Protein AF-G0QHZ4-F1 (afdb_monomer_lite)

Foldseek 3Di:
DDPVVVVVVVVVVVVVVCCVVPNDDDDDPPDDPVLVVQLVVLPVPDDPVSSVVVSVVCVVVDVDPVCVVCVVVVVVVVVVVVVVVVVVVPDDDDDDPDPVVVVPPPD

Sequence (107 aa):
MNPKNIQEKEIKNIHSKLLDRYGQPEEPKDLTGTEYLVETILSQNTNDKNRDKAFNNLQEEYNSWEEIENGSRGRAYRYSESRRLRTYESGENTESSEDNKRKQKRR

Radius of gyration: 29.26 Å; chains: 1; bounding box: 80×28×70 Å

Secondary structure (DSSP, 8-state):
--HHHHHHHHHHHHHHHHHHHH-SPPPPP---HHHHHHHHHHHTTS-HHHHHHHHHHHHHH-SSHHHHHHHHHHHHHHHHHHHHHHHHHT------SSGGGSSSS--

Structure (mmCIF, N/CA/C/O backbone):
data_AF-G0QHZ4-F1
#
_entry.id   AF-G0QHZ4-F1
#
loop_
_atom_site.group_PDB
_atom_site.id
_atom_site.type_symbol
_atom_site.label_atom_id
_atom_site.label_alt_id
_atom_site.label_comp_id
_atom_site.label_asym_id
_atom_site.label_entity_id
_atom_site.label_seq_id
_atom_site.pdbx_PDB_ins_code
_atom_site.Cartn_x
_atom_site.Cartn_y
_atom_site.Cartn_z
_atom_site.occupancy
_atom_site.B_iso_or_equiv
_atom_site.auth_seq_id
_atom_site.auth_comp_id
_atom_site.auth_asym_id
_atom_site.auth_atom_id
_atom_site.pdbx_PDB_model_num
ATOM 1 N N . MET A 1 1 ? -10.261 -6.864 40.648 1.00 54.56 1 MET A N 1
ATOM 2 C CA . MET A 1 1 ? -10.389 -7.272 39.227 1.00 54.56 1 MET A CA 1
ATOM 3 C C . MET A 1 1 ? -9.070 -6.993 38.519 1.00 54.56 1 MET A C 1
ATOM 5 O O . MET A 1 1 ? -8.480 -5.957 38.786 1.00 54.56 1 MET A O 1
ATOM 9 N N . ASN A 1 2 ? -8.579 -7.917 37.685 1.00 57.84 2 ASN A N 1
ATOM 10 C CA . ASN A 1 2 ? -7.296 -7.774 36.984 1.00 57.84 2 ASN A CA 1
ATOM 11 C C . ASN A 1 2 ? -7.428 -6.726 35.855 1.00 57.84 2 ASN A C 1
ATOM 13 O O . ASN A 1 2 ? -8.293 -6.909 34.996 1.00 57.84 2 ASN A O 1
ATOM 17 N N . PRO A 1 3 ? -6.615 -5.655 35.823 1.00 57.81 3 PRO A N 1
ATOM 18 C CA . PRO A 1 3 ? -6.742 -4.566 34.846 1.00 57.81 3 PRO A CA 1
ATOM 19 C C . PRO A 1 3 ? -6.643 -5.017 33.379 1.00 57.81 3 PRO A C 1
ATOM 21 O O . PRO A 1 3 ? -7.268 -4.403 32.519 1.00 57.81 3 PRO A O 1
ATOM 24 N N . LYS A 1 4 ? -5.959 -6.135 33.085 1.00 63.31 4 LYS A N 1
ATOM 25 C CA . LYS A 1 4 ? -5.943 -6.734 31.734 1.00 63.31 4 LYS A CA 1
ATOM 26 C C . LYS A 1 4 ? -7.340 -7.134 31.234 1.00 63.31 4 LYS A C 1
ATOM 28 O O . LYS A 1 4 ? -7.620 -7.038 30.047 1.00 63.31 4 LYS A O 1
ATOM 33 N N . ASN A 1 5 ? -8.226 -7.537 32.144 1.00 66.50 5 ASN A N 1
ATOM 34 C CA . ASN A 1 5 ? -9.564 -8.043 31.824 1.00 66.50 5 ASN A CA 1
ATOM 35 C C . ASN A 1 5 ? -10.552 -6.905 31.480 1.00 66.50 5 ASN A C 1
ATOM 37 O O . ASN A 1 5 ? -11.533 -7.108 30.770 1.00 66.50 5 ASN A O 1
ATOM 41 N N . ILE A 1 6 ? -10.277 -5.687 31.964 1.00 70.62 6 ILE A N 1
ATOM 42 C CA . ILE A 1 6 ? -11.045 -4.480 31.618 1.00 70.62 6 ILE A CA 1
ATOM 43 C C . ILE A 1 6 ? -10.712 -4.056 30.183 1.00 70.62 6 ILE A C 1
ATOM 45 O O . ILE A 1 6 ? -11.621 -3.841 29.385 1.00 70.62 6 ILE A O 1
ATOM 49 N N . GLN A 1 7 ? -9.422 -4.049 29.832 1.00 86.69 7 GLN A N 1
ATOM 50 C CA . GLN A 1 7 ? -8.956 -3.685 28.491 1.00 86.69 7 GLN A CA 1
ATOM 51 C C . GLN A 1 7 ? -9.489 -4.641 27.419 1.00 86.69 7 GLN A C 1
ATOM 53 O O . GLN A 1 7 ? -9.938 -4.199 26.368 1.00 86.69 7 GLN A O 1
ATOM 58 N N . GLU A 1 8 ? -9.519 -5.949 27.693 1.00 90.94 8 GLU A N 1
ATOM 59 C CA . GLU A 1 8 ? -10.066 -6.928 26.746 1.00 90.94 8 GLU A CA 1
ATOM 60 C C . GLU A 1 8 ? -11.556 -6.687 26.456 1.00 90.94 8 GLU A C 1
ATOM 62 O O . GLU A 1 8 ? -11.990 -6.719 25.301 1.00 90.94 8 GLU A O 1
ATOM 67 N N . LYS A 1 9 ? -12.349 -6.406 27.499 1.00 92.12 9 LYS A N 1
ATOM 68 C CA . LYS A 1 9 ? -13.779 -6.112 27.354 1.00 92.12 9 LYS A CA 1
ATOM 69 C C . LYS A 1 9 ? -14.009 -4.835 26.544 1.00 92.12 9 LYS A C 1
ATOM 71 O O . LYS A 1 9 ? -14.912 -4.792 25.709 1.00 92.12 9 LYS A O 1
ATOM 76 N N . GLU A 1 10 ? -13.198 -3.809 26.778 1.00 94.12 10 GLU A N 1
ATOM 77 C CA . GLU A 1 10 ? -13.268 -2.547 26.041 1.00 94.12 10 GLU A CA 1
ATOM 78 C C . GLU A 1 10 ? -12.879 -2.721 24.569 1.00 94.12 10 GLU A C 1
ATOM 80 O O . GLU A 1 10 ? -13.621 -2.266 23.699 1.00 94.12 10 GLU A O 1
ATOM 85 N N . ILE A 1 11 ? -11.798 -3.452 24.275 1.00 94.44 11 ILE A N 1
ATOM 86 C CA . ILE A 1 11 ? -11.366 -3.760 22.901 1.00 94.44 11 ILE A CA 1
ATOM 87 C C . ILE A 1 11 ? -12.472 -4.495 22.138 1.00 94.44 11 ILE A C 1
ATOM 89 O O . ILE A 1 11 ? -12.806 -4.111 21.018 1.00 94.44 11 ILE A O 1
ATOM 93 N N . LYS A 1 12 ? -13.099 -5.508 22.751 1.00 95.38 12 LYS A N 1
ATOM 94 C CA . LYS A 1 12 ? -14.214 -6.250 22.137 1.00 95.38 12 LYS A CA 1
ATOM 95 C C . LYS A 1 12 ? -15.420 -5.354 21.846 1.00 95.38 12 LYS A C 1
ATOM 97 O O . LYS A 1 12 ? -16.033 -5.479 20.790 1.00 95.38 12 LYS A O 1
ATOM 102 N N . ASN A 1 13 ? -15.740 -4.431 22.754 1.00 96.62 13 ASN A N 1
ATOM 103 C CA . ASN A 1 13 ? -16.830 -3.474 22.562 1.00 96.62 13 ASN A CA 1
ATOM 104 C C . ASN A 1 13 ? -16.536 -2.494 21.413 1.00 96.62 13 ASN A C 1
ATOM 106 O O . ASN A 1 13 ? -17.408 -2.226 20.591 1.00 96.62 13 ASN A O 1
ATOM 110 N N . ILE A 1 14 ? -15.302 -1.984 21.325 1.00 95.69 14 ILE A N 1
ATOM 111 C CA . ILE A 1 14 ? -14.869 -1.126 20.213 1.00 95.69 14 ILE A CA 1
ATOM 112 C C . ILE A 1 14 ? -14.950 -1.896 18.894 1.00 95.69 14 ILE A C 1
ATOM 114 O O . ILE A 1 14 ? -15.556 -1.404 17.948 1.00 95.69 14 ILE A O 1
ATOM 118 N N . HIS A 1 15 ? -14.408 -3.113 18.847 1.00 94.81 15 HIS A N 1
ATOM 119 C CA . HIS A 1 15 ? -14.443 -3.964 17.661 1.00 94.81 15 HIS A CA 1
ATOM 120 C C . HIS A 1 15 ? -15.877 -4.223 17.176 1.00 94.81 15 HIS A C 1
ATOM 122 O O . HIS A 1 15 ? -16.158 -4.021 16.000 1.00 94.81 15 HIS A O 1
ATOM 128 N N . SER A 1 16 ? -16.805 -4.571 18.079 1.00 96.94 16 SER A N 1
ATOM 129 C CA . SER A 1 16 ? -18.224 -4.757 17.730 1.00 96.94 16 SER A CA 1
ATOM 130 C C . SER A 1 16 ? -18.827 -3.499 17.111 1.00 96.94 16 SER A C 1
ATOM 132 O O . SER A 1 16 ? -19.436 -3.569 16.054 1.00 96.94 16 SER A O 1
ATOM 134 N N . LYS A 1 17 ? -18.597 -2.327 17.716 1.00 97.50 17 LYS A N 1
ATOM 135 C CA . LYS A 1 17 ? -19.112 -1.054 17.191 1.00 97.50 17 LYS A CA 1
ATOM 136 C C . LYS A 1 17 ? -18.522 -0.685 15.831 1.00 97.50 17 LYS A C 1
ATOM 138 O O . LYS A 1 17 ? -19.198 -0.040 15.034 1.00 97.50 17 LYS A O 1
ATOM 143 N N . LEU A 1 18 ? -17.260 -1.038 15.583 1.00 97.06 18 LEU A N 1
ATOM 144 C CA . LEU A 1 18 ? -16.624 -0.838 14.282 1.00 97.06 18 LEU A CA 1
ATOM 145 C C . LEU A 1 18 ? -17.250 -1.757 13.230 1.00 97.06 18 LEU A C 1
ATOM 147 O O . LEU A 1 18 ? -17.595 -1.267 12.160 1.00 97.06 18 LEU A O 1
ATOM 151 N N . LEU A 1 19 ? -17.475 -3.034 13.553 1.00 96.75 19 LEU A N 1
ATOM 152 C CA . LEU A 1 19 ? -18.154 -3.975 12.659 1.00 96.75 19 LEU A CA 1
ATOM 153 C C . LEU A 1 19 ? -19.603 -3.567 12.371 1.00 96.75 19 LEU A C 1
ATOM 155 O O . LEU A 1 19 ? -20.019 -3.594 11.219 1.00 96.75 19 LEU A O 1
ATOM 159 N N . ASP A 1 20 ? -20.355 -3.129 13.383 1.00 97.00 20 ASP A N 1
ATOM 160 C CA . ASP A 1 20 ? -21.742 -2.677 13.207 1.00 97.00 20 ASP A CA 1
ATOM 161 C C . ASP A 1 20 ? -21.830 -1.445 12.291 1.00 97.00 20 ASP A C 1
ATOM 163 O O . ASP A 1 20 ? -22.814 -1.259 11.576 1.00 97.00 20 ASP A O 1
ATOM 167 N N . ARG A 1 21 ? -20.803 -0.582 12.315 1.00 97.56 21 ARG A N 1
ATOM 168 C CA . ARG A 1 21 ? -20.769 0.663 11.540 1.00 97.56 21 ARG A CA 1
ATOM 169 C C . ARG A 1 21 ? -20.208 0.498 10.130 1.00 97.56 21 ARG A C 1
ATOM 171 O O . ARG A 1 21 ? -20.699 1.160 9.219 1.00 97.56 21 ARG A O 1
ATOM 178 N N . TYR A 1 22 ? -19.149 -0.290 9.975 1.00 95.81 22 TYR A N 1
ATOM 179 C CA . TYR A 1 22 ? -18.376 -0.385 8.733 1.00 95.81 22 TYR A CA 1
ATOM 180 C C . TYR A 1 22 ? -18.521 -1.738 8.030 1.00 95.81 22 TYR A C 1
ATOM 182 O O . TYR A 1 22 ? -18.081 -1.871 6.893 1.00 95.81 22 TYR A O 1
ATOM 190 N N . GLY A 1 23 ? -19.164 -2.717 8.667 1.00 94.75 23 GLY A N 1
ATOM 191 C CA . GLY A 1 23 ? -19.238 -4.085 8.170 1.00 94.75 23 GLY A CA 1
ATOM 192 C C . GLY A 1 23 ? -17.948 -4.867 8.410 1.00 94.75 23 GLY A C 1
ATOM 193 O O . GLY A 1 23 ? -17.043 -4.428 9.124 1.00 94.75 23 GLY A O 1
ATOM 194 N N . GLN A 1 24 ? -17.883 -6.062 7.822 1.00 92.75 24 GLN A N 1
ATOM 195 C CA . GLN A 1 24 ? -16.636 -6.820 7.762 1.00 92.75 24 GLN A CA 1
ATOM 196 C C . GLN A 1 24 ? -15.680 -6.137 6.777 1.00 92.75 24 GLN A C 1
ATOM 198 O O . GLN A 1 24 ? -16.135 -5.726 5.707 1.00 92.75 24 GLN A O 1
ATOM 203 N N . PRO A 1 25 ? -14.383 -6.009 7.110 1.00 88.50 25 PRO A N 1
ATOM 204 C CA . PRO A 1 25 ? -13.402 -5.544 6.143 1.00 88.50 25 PRO A CA 1
ATOM 205 C C . PRO A 1 25 ? -13.395 -6.482 4.933 1.00 88.50 25 PRO A C 1
ATOM 207 O O . PRO A 1 25 ? -13.527 -7.698 5.084 1.00 88.50 25 PRO A O 1
ATOM 210 N N . GLU A 1 26 ? -13.259 -5.904 3.742 1.00 87.00 26 GLU A N 1
ATOM 211 C CA . GLU A 1 26 ? -13.096 -6.681 2.516 1.00 87.00 26 GLU A CA 1
ATOM 212 C C . GLU A 1 26 ? -11.832 -7.541 2.607 1.00 87.00 26 GLU A C 1
ATOM 214 O O . GLU A 1 26 ? -10.847 -7.158 3.253 1.00 87.00 26 GLU A O 1
ATOM 219 N N . GLU A 1 27 ? -11.860 -8.711 1.964 1.00 80.19 27 GLU A N 1
ATOM 220 C CA . GLU A 1 27 ? -10.642 -9.501 1.823 1.00 80.19 27 GLU A CA 1
ATOM 221 C C . GLU A 1 27 ? -9.581 -8.666 1.093 1.00 80.19 27 GLU A C 1
ATOM 223 O O . GLU A 1 27 ? -9.921 -7.897 0.185 1.00 80.19 27 GLU A O 1
ATOM 228 N N . PRO A 1 28 ? -8.299 -8.775 1.490 1.00 76.25 28 PRO A N 1
ATOM 229 C CA . PRO A 1 28 ? -7.231 -8.090 0.785 1.00 76.25 28 PRO A CA 1
ATOM 230 C C . PRO A 1 28 ? -7.308 -8.410 -0.706 1.00 76.25 28 PRO A C 1
ATOM 232 O O . PRO A 1 28 ? -7.580 -9.550 -1.087 1.00 76.25 28 PRO A O 1
ATOM 235 N N . LYS A 1 29 ? -7.041 -7.410 -1.552 1.00 78.25 29 LYS A N 1
ATOM 236 C CA . LYS A 1 29 ? -6.837 -7.655 -2.982 1.00 78.25 29 LYS A CA 1
ATOM 237 C C . LYS A 1 29 ? -5.800 -8.763 -3.158 1.00 78.25 29 LYS A C 1
ATOM 239 O O . LYS A 1 29 ? -4.843 -8.827 -2.385 1.00 78.25 29 LYS A O 1
ATOM 244 N N . ASP A 1 30 ? -6.000 -9.590 -4.181 1.00 84.06 30 ASP A N 1
ATOM 245 C CA . ASP A 1 30 ? -5.086 -10.670 -4.557 1.00 84.06 30 ASP A CA 1
ATOM 246 C C . ASP A 1 30 ? -3.789 -10.063 -5.115 1.00 84.06 30 ASP A C 1
ATOM 248 O O . ASP A 1 30 ? -3.599 -9.915 -6.319 1.00 84.06 30 ASP A O 1
ATOM 252 N N . LEU A 1 31 ? -2.956 -9.575 -4.197 1.00 85.69 31 LEU A N 1
ATOM 253 C CA . LEU A 1 31 ? -1.644 -9.012 -4.450 1.00 85.69 31 LEU A CA 1
ATOM 254 C C . LEU A 1 31 ? -0.605 -10.057 -4.064 1.00 85.69 31 LEU A C 1
ATOM 256 O O . LEU A 1 31 ? -0.627 -10.635 -2.974 1.00 85.69 31 LEU A O 1
ATOM 260 N N . THR A 1 32 ? 0.367 -10.247 -4.940 1.00 89.56 32 THR A N 1
ATOM 261 C CA . THR A 1 32 ? 1.602 -10.951 -4.621 1.00 89.56 32 THR A CA 1
ATOM 262 C C . THR A 1 32 ? 2.326 -10.260 -3.459 1.00 89.56 32 THR A C 1
ATOM 264 O O . THR A 1 32 ? 2.172 -9.062 -3.202 1.00 89.56 32 THR A O 1
ATOM 267 N N . GLY A 1 33 ? 3.197 -10.997 -2.762 1.00 89.75 33 GLY A N 1
ATOM 268 C CA . GLY A 1 33 ? 3.985 -10.423 -1.664 1.00 89.75 33 GLY A CA 1
ATOM 269 C C . GLY A 1 33 ? 4.835 -9.213 -2.086 1.00 89.75 33 GLY A C 1
ATOM 270 O O . GLY A 1 33 ? 5.006 -8.279 -1.303 1.00 89.75 33 GLY A O 1
ATOM 271 N N . THR A 1 34 ? 5.327 -9.198 -3.330 1.00 91.44 34 THR A N 1
ATOM 272 C CA . THR A 1 34 ? 6.086 -8.069 -3.888 1.00 91.44 34 THR A CA 1
ATOM 273 C C . THR A 1 34 ? 5.195 -6.855 -4.125 1.00 91.44 34 THR A C 1
ATOM 275 O O . THR A 1 34 ? 5.566 -5.752 -3.733 1.00 91.44 34 THR A O 1
ATOM 278 N N . GLU A 1 35 ? 4.008 -7.041 -4.705 1.00 91.81 35 GLU A N 1
ATOM 279 C CA . GLU A 1 35 ? 3.043 -5.955 -4.917 1.00 91.81 35 GLU A CA 1
ATOM 280 C C . GLU A 1 35 ? 2.647 -5.296 -3.597 1.00 91.81 35 GLU A C 1
ATOM 282 O O . GLU A 1 35 ? 2.702 -4.073 -3.478 1.00 91.81 35 GLU A O 1
ATOM 287 N N . TYR A 1 36 ? 2.362 -6.102 -2.572 1.00 91.69 36 TYR A N 1
ATOM 288 C CA . TYR A 1 36 ? 2.019 -5.595 -1.246 1.00 91.69 36 TYR A CA 1
ATOM 289 C C . TYR A 1 36 ? 3.168 -4.795 -0.610 1.00 91.69 36 TYR A C 1
ATOM 291 O O . TYR A 1 36 ? 2.951 -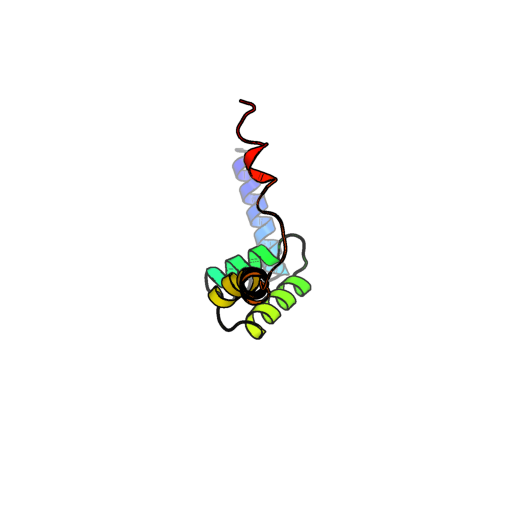3.753 0.017 1.00 91.69 36 TYR A O 1
ATOM 299 N N . LEU A 1 37 ? 4.415 -5.248 -0.787 1.00 93.00 37 LEU A N 1
ATOM 300 C CA . LEU A 1 37 ? 5.593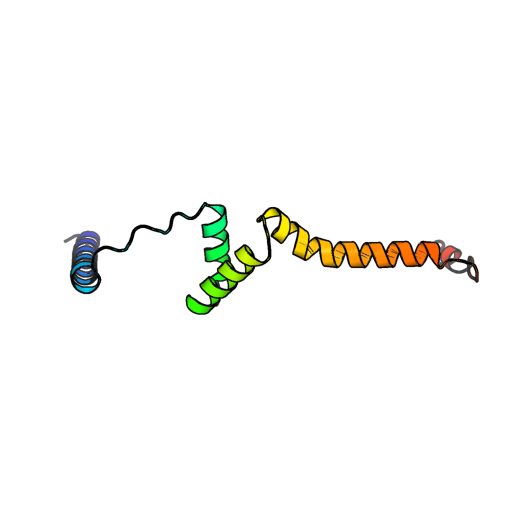 -4.515 -0.323 1.00 93.00 37 LEU A CA 1
ATOM 301 C C . LEU A 1 37 ? 5.735 -3.172 -1.050 1.00 93.00 37 LEU A C 1
ATOM 303 O O . LEU A 1 37 ? 5.996 -2.155 -0.407 1.00 93.00 37 LEU A O 1
ATOM 307 N N . VAL A 1 38 ? 5.537 -3.151 -2.368 1.00 91.31 38 VAL A N 1
ATOM 308 C CA . VAL A 1 38 ? 5.600 -1.921 -3.165 1.00 91.31 38 VAL A CA 1
ATOM 309 C C . VAL A 1 38 ? 4.485 -0.955 -2.762 1.00 91.31 38 VAL A C 1
ATOM 311 O O . VAL A 1 38 ? 4.781 0.211 -2.500 1.00 91.31 38 VAL A O 1
ATOM 314 N N . GLU A 1 39 ? 3.237 -1.413 -2.612 1.00 91.19 39 GLU A N 1
ATOM 315 C CA . GLU A 1 39 ? 2.139 -0.585 -2.088 1.00 91.19 39 GLU A CA 1
ATO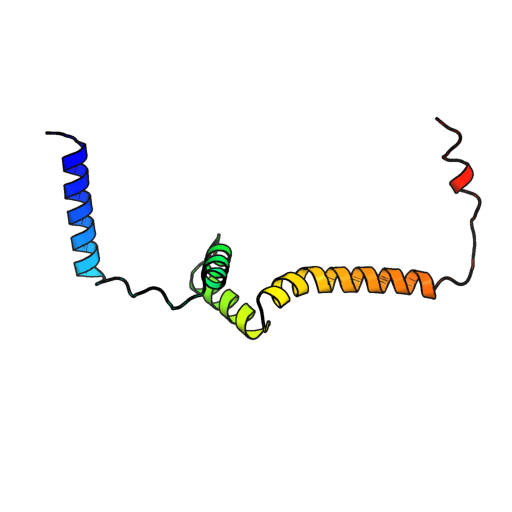M 316 C C . GLU A 1 39 ? 2.459 -0.029 -0.693 1.00 91.19 39 GLU A C 1
ATOM 318 O O . GLU A 1 39 ? 2.232 1.155 -0.421 1.00 91.19 39 GLU A O 1
ATOM 323 N N . THR A 1 40 ? 3.042 -0.847 0.187 1.00 91.94 40 THR A N 1
ATOM 324 C CA . THR A 1 40 ? 3.431 -0.436 1.546 1.00 91.94 40 THR A CA 1
ATOM 325 C C . THR A 1 40 ? 4.520 0.639 1.530 1.00 91.94 40 THR A C 1
ATOM 327 O O . THR A 1 40 ? 4.453 1.599 2.305 1.00 91.94 40 THR A O 1
ATOM 330 N N . ILE A 1 41 ? 5.517 0.503 0.649 1.00 91.19 41 ILE A N 1
ATOM 331 C CA . ILE A 1 41 ? 6.586 1.493 0.467 1.00 91.19 41 ILE A CA 1
ATOM 332 C C . ILE A 1 41 ? 6.005 2.794 -0.084 1.00 91.19 41 ILE A C 1
ATOM 334 O O . ILE A 1 41 ? 6.297 3.864 0.449 1.00 91.19 41 ILE A O 1
ATOM 338 N N . LEU A 1 42 ? 5.155 2.713 -1.110 1.00 90.75 42 LEU A N 1
ATOM 339 C CA . LEU A 1 42 ? 4.519 3.886 -1.704 1.00 90.75 42 LEU A CA 1
ATOM 340 C C . LEU A 1 42 ? 3.604 4.602 -0.713 1.00 90.75 42 LEU A C 1
ATOM 342 O O . LEU A 1 42 ? 3.539 5.822 -0.756 1.00 90.75 42 LEU A O 1
ATOM 346 N N . SER A 1 43 ? 2.953 3.875 0.200 1.00 92.12 43 SER A N 1
ATOM 347 C CA . SER A 1 43 ? 2.095 4.442 1.253 1.00 92.12 43 SER A CA 1
ATOM 348 C C . SER A 1 43 ? 2.850 5.340 2.235 1.00 92.12 43 SER A C 1
ATOM 350 O O . SER A 1 43 ? 2.237 6.188 2.887 1.00 92.12 43 SER A O 1
ATOM 352 N N . GLN A 1 44 ? 4.170 5.168 2.373 1.00 91.06 44 GLN A N 1
ATOM 353 C CA . GLN A 1 44 ? 4.954 5.984 3.293 1.00 91.06 44 GLN A CA 1
ATOM 354 C C . GLN A 1 44 ? 4.875 7.456 2.866 1.00 91.06 44 GLN A C 1
ATOM 356 O O . GLN A 1 44 ? 5.287 7.829 1.772 1.00 91.06 44 GLN A O 1
ATOM 361 N N . ASN A 1 45 ? 4.368 8.315 3.753 1.00 80.38 45 ASN A N 1
ATOM 362 C CA . ASN A 1 45 ? 4.242 9.763 3.543 1.00 80.38 45 ASN A CA 1
ATOM 363 C C . ASN A 1 45 ? 3.321 10.198 2.378 1.00 80.38 45 ASN A C 1
ATOM 365 O O . ASN A 1 45 ? 3.439 11.330 1.906 1.00 80.38 45 ASN A O 1
ATOM 369 N N . THR A 1 46 ? 2.388 9.350 1.926 1.00 84.56 46 THR A N 1
ATOM 370 C CA . THR A 1 46 ? 1.398 9.705 0.892 1.00 84.56 46 THR A CA 1
ATOM 371 C C . THR A 1 46 ? -0.021 9.287 1.294 1.00 84.56 46 THR A C 1
ATOM 373 O O . THR A 1 46 ? -0.218 8.619 2.303 1.00 84.56 46 THR A O 1
ATOM 376 N N . ASN A 1 47 ? -1.030 9.707 0.529 1.00 90.44 47 ASN A N 1
ATOM 377 C CA . ASN A 1 47 ? -2.418 9.262 0.712 1.00 90.44 47 ASN A CA 1
ATOM 378 C C . ASN A 1 47 ? -2.781 8.141 -0.273 1.00 90.44 47 ASN A C 1
ATOM 380 O O . ASN A 1 47 ? -2.143 8.006 -1.318 1.00 90.44 47 ASN A O 1
ATOM 384 N N . ASP A 1 48 ? -3.845 7.394 0.027 1.00 89.50 48 ASP A N 1
ATOM 385 C CA . ASP A 1 48 ? -4.279 6.232 -0.763 1.00 89.50 48 ASP A CA 1
ATOM 386 C C . ASP A 1 48 ? -4.443 6.550 -2.253 1.00 89.50 48 ASP A C 1
ATOM 388 O O . ASP A 1 48 ? -3.949 5.826 -3.107 1.00 89.50 48 ASP A O 1
ATOM 392 N N . LYS A 1 49 ? -5.030 7.705 -2.587 1.00 90.56 49 LYS A N 1
ATOM 393 C CA . LYS A 1 49 ? -5.225 8.118 -3.983 1.00 90.56 49 LYS A CA 1
ATOM 394 C C . LYS A 1 49 ? -3.902 8.274 -4.738 1.00 90.56 49 LYS A C 1
ATOM 396 O O . LYS A 1 49 ? -3.799 7.897 -5.904 1.00 90.56 49 LYS A O 1
ATOM 401 N N . ASN A 1 50 ? -2.904 8.873 -4.096 1.00 90.19 50 ASN A N 1
ATOM 402 C CA . ASN A 1 50 ? -1.589 9.071 -4.694 1.00 90.19 50 ASN A CA 1
ATOM 403 C C . ASN A 1 50 ? -0.788 7.767 -4.738 1.00 90.19 50 ASN A C 1
ATOM 405 O O . ASN A 1 50 ? -0.083 7.542 -5.720 1.00 90.19 50 ASN A O 1
ATOM 409 N N . ARG A 1 51 ? -0.920 6.914 -3.713 1.00 92.12 51 ARG A N 1
ATOM 410 C CA . ARG A 1 51 ? -0.346 5.564 -3.697 1.00 92.12 51 ARG A CA 1
ATOM 411 C C . ARG A 1 51 ? -0.873 4.747 -4.869 1.00 92.12 51 ARG A C 1
ATOM 413 O O . ARG A 1 51 ? -0.072 4.276 -5.666 1.00 92.12 51 ARG A O 1
ATOM 420 N N . ASP A 1 52 ? -2.191 4.637 -4.998 1.00 92.31 52 ASP A N 1
ATOM 421 C CA . ASP A 1 52 ? -2.839 3.802 -6.012 1.00 92.31 52 ASP A CA 1
ATOM 422 C C . ASP A 1 52 ? -2.479 4.282 -7.419 1.00 92.31 52 ASP A C 1
ATOM 424 O O . ASP A 1 52 ? -2.147 3.488 -8.295 1.00 92.31 52 ASP A O 1
ATOM 428 N N . LYS A 1 53 ? -2.454 5.604 -7.630 1.00 93.44 53 LYS A N 1
ATOM 429 C CA . LYS A 1 53 ? -2.004 6.181 -8.899 1.00 93.44 53 LYS A CA 1
ATOM 430 C C . LYS A 1 53 ? -0.546 5.828 -9.205 1.00 93.44 53 LYS A C 1
ATOM 432 O O . LYS A 1 53 ? -0.235 5.485 -10.338 1.00 93.44 53 LYS A O 1
ATOM 437 N N . ALA A 1 54 ? 0.350 5.937 -8.225 1.00 91.00 54 ALA A N 1
ATOM 438 C CA . ALA A 1 54 ? 1.759 5.605 -8.419 1.00 91.00 54 ALA A CA 1
ATOM 439 C C . ALA A 1 54 ? 1.959 4.106 -8.685 1.00 91.00 54 ALA A C 1
ATOM 441 O O . ALA A 1 54 ? 2.731 3.750 -9.570 1.00 91.00 54 ALA A O 1
ATOM 442 N N . PHE A 1 55 ? 1.239 3.247 -7.963 1.00 93.25 55 PHE A N 1
ATOM 443 C CA . PHE A 1 55 ? 1.275 1.802 -8.155 1.00 93.25 55 PHE A CA 1
ATOM 444 C C . PHE A 1 55 ? 0.792 1.408 -9.558 1.00 93.25 55 PHE A C 1
ATOM 446 O O . PHE A 1 55 ? 1.509 0.712 -10.273 1.00 93.25 55 PHE A O 1
ATOM 453 N N . ASN A 1 56 ? -0.356 1.936 -9.994 1.00 93.06 56 ASN A N 1
ATOM 454 C CA . ASN A 1 56 ? -0.886 1.680 -11.336 1.00 93.06 56 ASN A CA 1
ATOM 455 C C . ASN A 1 56 ? 0.070 2.173 -12.427 1.00 93.06 56 ASN A C 1
ATOM 457 O O . ASN A 1 56 ? 0.342 1.443 -13.372 1.00 93.06 56 ASN A O 1
ATOM 461 N N . ASN A 1 57 ? 0.653 3.365 -12.268 1.00 93.31 57 ASN A N 1
ATOM 462 C CA . ASN A 1 57 ? 1.643 3.872 -13.217 1.00 93.31 57 ASN A CA 1
ATOM 463 C C . ASN A 1 57 ? 2.869 2.945 -13.330 1.00 93.31 57 ASN A C 1
ATOM 465 O O . ASN A 1 57 ? 3.390 2.769 -14.425 1.00 93.31 57 ASN A O 1
ATOM 469 N N . LEU A 1 58 ? 3.339 2.356 -12.222 1.00 91.31 58 LEU A N 1
ATOM 470 C CA . LEU A 1 58 ? 4.457 1.404 -12.254 1.00 91.31 58 LEU A CA 1
ATOM 471 C C . LEU A 1 58 ? 4.092 0.124 -13.012 1.00 91.31 58 LEU A C 1
ATOM 473 O O . LEU A 1 58 ? 4.910 -0.364 -13.784 1.00 91.31 58 LEU A O 1
ATOM 477 N N . GLN A 1 59 ? 2.878 -0.389 -12.809 1.00 90.50 59 GLN A N 1
ATOM 478 C CA . GLN A 1 59 ? 2.357 -1.564 -13.515 1.00 90.50 59 GLN A CA 1
ATOM 479 C C . GLN A 1 59 ? 2.136 -1.303 -15.014 1.00 90.50 59 GLN A C 1
ATOM 481 O O . GLN A 1 59 ? 2.316 -2.200 -15.830 1.00 90.50 59 GLN A O 1
ATOM 486 N N . GLU A 1 60 ? 1.755 -0.079 -15.388 1.00 92.31 60 GLU A N 1
ATOM 487 C CA . GLU A 1 60 ? 1.571 0.320 -16.788 1.00 92.31 60 GLU A CA 1
ATOM 488 C C . GLU A 1 60 ? 2.900 0.595 -17.510 1.00 92.31 60 GLU A C 1
ATOM 490 O O . GLU A 1 60 ? 3.021 0.320 -18.703 1.00 92.31 60 GLU A O 1
ATOM 495 N N . GLU A 1 61 ? 3.893 1.165 -16.816 1.00 90.69 61 GLU A N 1
ATOM 496 C CA . GLU A 1 61 ? 5.171 1.573 -17.418 1.00 90.69 61 GLU A CA 1
ATOM 497 C C . GLU A 1 61 ? 6.173 0.414 -17.541 1.00 90.69 61 GLU A C 1
ATOM 499 O O . GLU A 1 61 ? 7.007 0.431 -18.448 1.00 90.69 61 GLU A O 1
ATOM 504 N N . TYR A 1 62 ? 6.100 -0.591 -16.663 1.00 89.06 62 TYR A N 1
ATOM 505 C CA . TYR A 1 62 ? 7.085 -1.670 -16.586 1.00 89.06 62 TYR A CA 1
ATOM 506 C C . TYR A 1 62 ? 6.422 -3.044 -16.635 1.00 89.06 62 TYR A C 1
ATOM 508 O O . TYR A 1 62 ? 5.451 -3.310 -15.937 1.00 89.06 62 TYR A O 1
ATOM 516 N N . ASN A 1 63 ? 7.007 -3.961 -17.406 1.00 88.75 63 ASN A N 1
ATOM 517 C CA . ASN A 1 63 ? 6.456 -5.307 -17.587 1.00 88.75 63 ASN A CA 1
ATOM 518 C C . ASN A 1 63 ? 6.836 -6.267 -16.446 1.00 88.75 63 ASN A C 1
ATOM 520 O O . ASN A 1 63 ? 6.358 -7.399 -16.407 1.00 88.75 63 ASN A O 1
ATOM 524 N N . SER A 1 64 ? 7.755 -5.860 -15.561 1.00 89.44 64 SER A N 1
ATOM 525 C CA . SER A 1 64 ? 8.213 -6.652 -14.414 1.00 89.44 64 SER A CA 1
ATOM 526 C C . SER A 1 64 ? 8.845 -5.780 -13.324 1.00 89.44 64 SER A C 1
ATOM 528 O O . SER A 1 64 ? 9.356 -4.687 -13.593 1.00 89.44 64 SER A O 1
ATOM 530 N N . TRP A 1 65 ? 8.870 -6.282 -12.088 1.00 88.94 65 TRP A N 1
ATOM 531 C CA . TRP A 1 65 ? 9.532 -5.610 -10.962 1.00 88.94 65 TRP A CA 1
ATOM 532 C C . TRP A 1 65 ? 11.051 -5.524 -11.155 1.00 88.94 65 TRP A C 1
ATOM 534 O O . TRP A 1 65 ? 11.679 -4.533 -10.779 1.00 88.94 65 TRP A O 1
ATOM 544 N N . GLU A 1 66 ? 11.633 -6.520 -11.817 1.00 86.62 66 GLU A N 1
ATOM 545 C CA . GLU A 1 66 ? 13.032 -6.546 -12.229 1.00 86.62 66 GLU A CA 1
ATOM 546 C C . GLU A 1 66 ? 13.342 -5.409 -13.209 1.00 86.62 66 GLU A C 1
ATOM 548 O O . GLU A 1 66 ? 14.412 -4.801 -13.146 1.00 86.62 66 GLU A O 1
ATOM 553 N N . GLU A 1 67 ? 12.416 -5.081 -14.113 1.00 85.12 67 GLU A N 1
ATOM 554 C CA . GLU A 1 67 ? 12.565 -3.945 -15.025 1.00 85.12 67 GLU A CA 1
ATOM 555 C C . GLU A 1 67 ? 12.570 -2.614 -14.263 1.00 85.12 67 GLU A C 1
ATOM 557 O O . GLU A 1 67 ? 13.354 -1.728 -14.596 1.00 85.12 67 GLU A O 1
ATOM 562 N N . ILE A 1 68 ? 11.776 -2.484 -13.198 1.00 84.62 68 ILE A N 1
ATOM 563 C CA . ILE A 1 68 ? 11.751 -1.292 -12.333 1.00 84.62 68 ILE A CA 1
ATOM 564 C C . ILE A 1 68 ? 13.082 -1.133 -11.588 1.00 84.62 68 ILE A C 1
ATOM 566 O O . ILE A 1 68 ? 13.674 -0.042 -11.574 1.00 84.62 68 ILE A O 1
ATOM 570 N N . GLU A 1 69 ? 13.588 -2.224 -11.005 1.00 83.25 69 GLU A N 1
ATOM 571 C CA . GLU A 1 69 ? 14.880 -2.252 -10.314 1.00 83.25 69 GLU A CA 1
ATOM 572 C C . GLU A 1 69 ? 16.025 -1.857 -11.264 1.00 83.25 69 GLU A C 1
ATOM 574 O O . GLU A 1 69 ? 16.865 -1.002 -10.942 1.00 83.25 69 GLU A O 1
ATOM 579 N N . ASN A 1 70 ? 16.018 -2.430 -12.471 1.00 79.44 70 ASN A N 1
ATOM 580 C CA . ASN A 1 70 ? 17.028 -2.188 -13.493 1.00 79.44 70 ASN A CA 1
ATOM 581 C C . ASN A 1 70 ? 16.836 -0.860 -14.234 1.00 79.44 70 ASN A C 1
ATOM 583 O O . ASN A 1 70 ? 17.809 -0.300 -14.724 1.00 79.44 70 ASN A O 1
ATOM 587 N N . GLY A 1 71 ? 15.627 -0.315 -14.330 1.00 68.94 71 GLY A N 1
ATOM 588 C CA . GLY A 1 71 ? 15.315 0.895 -15.095 1.00 68.94 71 GLY A CA 1
ATOM 589 C C . GLY A 1 71 ? 15.801 2.170 -14.409 1.00 68.94 71 GLY A C 1
ATOM 590 O O . GLY A 1 71 ? 16.333 3.077 -15.063 1.00 68.94 71 GLY A O 1
ATOM 591 N N . SER A 1 72 ? 15.702 2.213 -13.078 1.00 60.62 72 SER A N 1
ATOM 592 C CA . SER A 1 72 ? 16.140 3.359 -12.269 1.00 60.62 72 SER A CA 1
ATOM 593 C C . SER A 1 72 ? 17.665 3.475 -12.201 1.00 60.62 72 SER A C 1
ATOM 595 O O . SER A 1 72 ? 18.215 4.566 -12.367 1.00 60.62 72 SER A O 1
ATOM 597 N N . ARG A 1 73 ? 18.379 2.352 -12.044 1.00 57.34 73 ARG A N 1
ATOM 598 C CA . ARG A 1 73 ? 1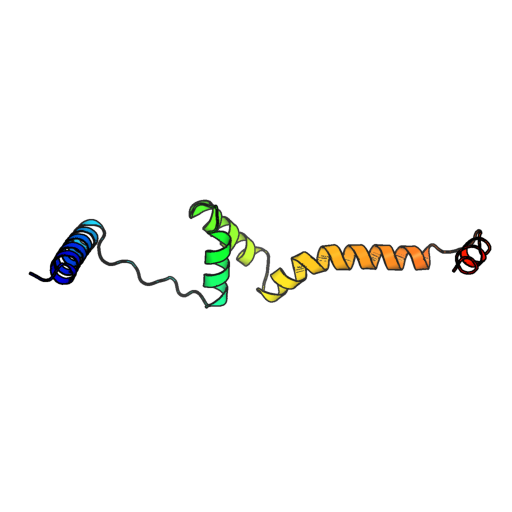9.852 2.336 -12.108 1.00 57.34 73 ARG A CA 1
ATOM 599 C C . ARG A 1 73 ? 20.369 2.303 -13.537 1.00 57.34 73 ARG A C 1
ATOM 601 O O . ARG A 1 73 ? 21.338 2.982 -13.843 1.00 57.34 73 ARG A O 1
ATOM 608 N N . GLY A 1 74 ? 19.715 1.571 -14.427 1.00 56.47 74 GLY A N 1
ATOM 609 C CA . GLY A 1 74 ? 20.151 1.327 -15.797 1.00 56.47 74 GLY A CA 1
ATOM 610 C C . GLY A 1 74 ? 20.077 2.549 -16.700 1.00 56.47 74 GLY A C 1
ATOM 611 O O . GLY A 1 74 ? 20.898 2.655 -17.600 1.00 56.47 74 GLY A O 1
ATOM 612 N N . ARG A 1 75 ? 19.172 3.515 -16.483 1.00 57.25 75 ARG A N 1
ATOM 613 C CA . ARG A 1 75 ? 19.229 4.791 -17.227 1.00 57.25 75 ARG A CA 1
ATOM 614 C C . ARG A 1 75 ? 20.436 5.632 -16.816 1.00 57.25 75 ARG A C 1
ATOM 616 O O . ARG A 1 75 ? 21.171 6.091 -17.685 1.00 57.25 75 ARG A O 1
ATOM 623 N N . ALA A 1 76 ? 20.686 5.773 -15.515 1.00 57.00 76 ALA A N 1
ATOM 624 C CA . ALA A 1 76 ? 21.853 6.491 -15.007 1.00 57.00 76 ALA A CA 1
ATOM 625 C C . ALA A 1 76 ? 23.174 5.773 -15.353 1.00 57.00 76 ALA A C 1
ATOM 627 O O . ALA A 1 76 ? 24.123 6.419 -15.787 1.00 57.00 76 ALA A O 1
ATOM 628 N N . TYR A 1 77 ? 23.203 4.441 -15.245 1.00 59.09 77 TYR A N 1
ATOM 629 C CA . TYR A 1 77 ? 24.350 3.591 -15.569 1.00 59.09 77 TYR A CA 1
ATOM 630 C C . TYR A 1 77 ? 24.627 3.538 -17.078 1.00 59.09 77 TYR A C 1
ATOM 632 O O . TYR A 1 77 ? 25.758 3.756 -17.502 1.00 59.09 77 TYR A O 1
ATOM 640 N N . ARG A 1 78 ? 23.603 3.348 -17.927 1.00 60.38 78 ARG A N 1
ATOM 641 C CA . ARG A 1 78 ? 23.774 3.428 -19.390 1.00 60.38 78 ARG A CA 1
ATOM 642 C C . ARG A 1 78 ? 24.209 4.823 -19.823 1.00 60.38 78 ARG A C 1
ATOM 644 O O . ARG A 1 78 ? 25.021 4.934 -20.735 1.00 60.38 78 ARG A O 1
ATOM 651 N N . TYR A 1 79 ? 23.741 5.881 -19.160 1.00 57.94 79 TYR A N 1
ATOM 652 C CA . TYR A 1 79 ? 24.208 7.243 -19.421 1.00 57.94 79 TYR A CA 1
ATOM 653 C C . TYR A 1 79 ? 25.677 7.452 -19.007 1.00 57.94 79 TYR A C 1
ATOM 655 O O . TYR A 1 79 ? 26.443 8.041 -19.775 1.00 57.94 79 TYR A O 1
ATOM 663 N N . SER A 1 80 ? 26.105 6.940 -17.844 1.00 63.94 80 SER A N 1
ATOM 664 C CA . SER A 1 80 ? 27.509 7.015 -17.417 1.00 63.94 80 SER A CA 1
ATOM 665 C C . SER A 1 80 ? 28.442 6.195 -18.312 1.00 63.94 80 SER A C 1
ATOM 667 O O . SER A 1 80 ? 29.497 6.702 -18.691 1.00 63.94 80 SER A O 1
ATOM 669 N N . GLU A 1 81 ? 28.040 4.991 -18.727 1.00 58.72 81 GLU A N 1
ATOM 670 C CA . GLU A 1 81 ? 28.825 4.150 -19.644 1.00 58.72 81 GLU A CA 1
ATOM 671 C C . GLU A 1 81 ? 28.888 4.743 -21.057 1.00 58.72 81 GLU A C 1
ATOM 673 O O . GLU A 1 81 ? 29.953 4.781 -21.668 1.00 58.72 81 GLU A O 1
ATOM 678 N N . SER A 1 82 ? 27.791 5.326 -21.552 1.00 60.34 82 SER A N 1
ATOM 679 C CA . SER A 1 82 ? 27.778 6.010 -22.855 1.00 60.34 82 SER A CA 1
ATOM 680 C C . SER A 1 82 ? 28.700 7.234 -22.879 1.00 60.34 82 SER A C 1
ATOM 682 O O . SER A 1 82 ? 29.341 7.505 -23.894 1.00 60.34 82 SER A O 1
ATOM 684 N N . ARG A 1 83 ? 28.807 7.981 -21.766 1.00 57.88 83 ARG A N 1
ATOM 685 C CA . ARG A 1 83 ? 29.804 9.060 -21.631 1.00 57.88 83 ARG A CA 1
ATOM 686 C C . ARG A 1 83 ? 31.227 8.514 -21.588 1.00 57.88 83 ARG A C 1
ATOM 688 O O . ARG A 1 83 ? 32.101 9.096 -22.221 1.00 57.88 83 ARG A O 1
ATOM 695 N N . ARG A 1 84 ? 31.447 7.417 -20.861 1.00 51.97 84 ARG A N 1
ATOM 696 C CA . ARG A 1 84 ? 32.760 6.785 -20.715 1.00 51.97 84 ARG A CA 1
ATOM 697 C C . ARG A 1 84 ? 33.282 6.263 -22.056 1.00 51.97 84 ARG A C 1
ATOM 699 O O . ARG A 1 84 ? 34.425 6.536 -22.398 1.00 51.97 84 ARG A O 1
ATOM 706 N N . LEU A 1 85 ? 32.444 5.608 -22.855 1.00 53.22 85 LEU A N 1
ATOM 707 C CA . LEU A 1 85 ? 32.816 5.129 -24.192 1.00 53.22 85 LEU A CA 1
ATOM 708 C C . LEU A 1 85 ? 33.061 6.285 -25.172 1.00 53.22 85 LEU A C 1
ATOM 710 O O . LEU A 1 85 ? 34.064 6.277 -25.880 1.00 53.22 85 LEU A O 1
ATOM 714 N N . ARG A 1 86 ? 32.246 7.350 -25.116 1.00 56.09 86 ARG A N 1
ATOM 715 C CA . ARG A 1 86 ? 32.467 8.548 -25.941 1.00 56.09 86 ARG A CA 1
ATOM 716 C C . ARG A 1 86 ? 33.813 9.216 -25.643 1.00 56.09 86 ARG A C 1
ATOM 718 O O . ARG A 1 86 ? 34.453 9.687 -26.569 1.00 56.09 86 ARG A O 1
ATOM 725 N N . THR A 1 87 ? 34.276 9.206 -24.388 1.00 53.03 87 THR A N 1
ATOM 726 C CA . THR A 1 87 ? 35.601 9.742 -24.019 1.00 53.03 87 THR A CA 1
ATOM 727 C C . THR A 1 87 ? 36.787 8.881 -24.464 1.00 53.03 87 THR A C 1
ATOM 729 O O . THR A 1 87 ? 37.894 9.407 -24.536 1.00 53.03 87 THR A O 1
ATOM 732 N N . TYR A 1 88 ? 36.583 7.597 -24.784 1.00 49.25 88 TYR A N 1
ATOM 733 C CA . TYR A 1 88 ? 37.628 6.744 -25.369 1.00 49.25 88 TYR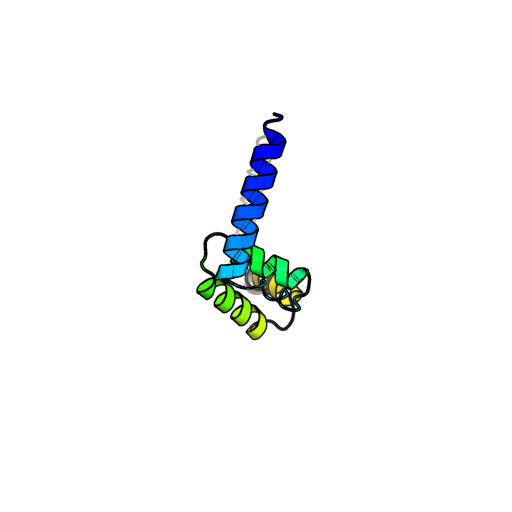 A CA 1
ATOM 734 C C . TYR A 1 88 ? 37.660 6.826 -26.900 1.00 49.25 88 TYR A C 1
ATOM 736 O O . TYR A 1 88 ? 38.727 6.681 -27.485 1.00 49.25 88 TYR A O 1
ATOM 744 N N . GLU A 1 89 ? 36.526 7.113 -27.545 1.00 50.59 89 GLU A N 1
ATOM 745 C CA . GLU A 1 89 ? 36.449 7.266 -29.005 1.00 50.59 89 GLU A CA 1
ATOM 746 C C . GLU A 1 89 ? 36.768 8.688 -29.489 1.00 50.59 89 GLU A C 1
ATOM 748 O O . GLU A 1 89 ? 37.235 8.857 -30.610 1.00 50.59 89 GLU A O 1
ATOM 753 N N . SER A 1 90 ? 36.592 9.720 -28.653 1.00 45.03 90 SER A N 1
ATOM 754 C CA . SER A 1 90 ? 36.990 11.100 -28.983 1.00 45.03 90 SER A CA 1
ATOM 755 C C . SER A 1 90 ? 38.420 11.454 -28.547 1.00 45.03 90 SER A C 1
ATOM 757 O O . SER A 1 90 ? 38.746 12.630 -28.400 1.00 45.03 90 SER A O 1
ATOM 759 N N . GLY A 1 91 ? 39.262 10.451 -28.292 1.00 43.69 91 GLY A N 1
ATOM 760 C CA . GLY A 1 91 ? 40.656 10.607 -27.890 1.00 43.69 91 GLY A CA 1
ATOM 761 C C . GLY A 1 91 ? 41.648 10.498 -29.048 1.00 43.69 91 GLY A C 1
ATOM 762 O O . GLY A 1 91 ? 42.539 9.657 -28.984 1.00 43.69 91 GLY A O 1
ATOM 763 N N . GLU A 1 92 ? 41.550 11.360 -30.064 1.00 44.53 92 GLU A N 1
ATOM 764 C CA . GLU A 1 92 ? 42.748 11.763 -30.810 1.00 44.53 92 GLU A CA 1
ATOM 765 C C . GLU A 1 92 ? 43.356 13.013 -30.154 1.00 44.53 92 GLU A C 1
ATOM 767 O O . GLU A 1 92 ? 42.780 14.095 -30.183 1.00 44.53 92 GLU A O 1
ATOM 772 N N . ASN A 1 93 ? 44.523 12.787 -29.537 1.00 45.97 93 ASN A N 1
ATOM 773 C CA . ASN A 1 93 ? 45.687 13.665 -29.367 1.00 45.97 93 ASN A CA 1
ATOM 774 C C . ASN A 1 93 ? 45.473 15.135 -28.951 1.00 45.97 93 ASN A C 1
ATOM 776 O O . ASN A 1 93 ? 45.158 15.964 -29.788 1.00 45.97 93 ASN A O 1
ATOM 780 N N . THR A 1 94 ? 45.843 15.472 -27.705 1.00 44.25 94 THR A N 1
ATOM 781 C CA . THR A 1 94 ? 46.998 16.352 -27.389 1.00 44.25 94 THR A CA 1
ATOM 782 C C . THR A 1 94 ? 47.234 16.431 -25.871 1.00 44.25 94 THR A C 1
ATOM 784 O O . THR A 1 94 ? 46.311 16.696 -25.111 1.00 44.25 94 THR A O 1
ATOM 787 N N . GLU A 1 95 ? 48.495 16.234 -25.474 1.00 40.97 95 GLU A N 1
ATOM 788 C CA . GLU A 1 95 ? 49.163 16.775 -24.273 1.00 40.97 95 GLU A CA 1
ATOM 789 C C . GLU A 1 95 ? 48.611 16.484 -22.864 1.00 40.97 95 GLU A C 1
ATOM 791 O O . GLU A 1 95 ? 47.741 17.159 -22.330 1.00 40.97 95 GLU A O 1
ATOM 796 N N . SER A 1 96 ? 49.292 15.589 -22.145 1.00 42.81 96 SER A N 1
ATOM 797 C CA . SER A 1 96 ? 50.359 16.002 -21.212 1.00 42.81 96 SER A CA 1
ATOM 798 C C . SER A 1 96 ? 50.700 14.835 -20.285 1.00 42.81 96 SER A C 1
ATOM 800 O O . SER A 1 96 ? 50.059 14.563 -19.270 1.00 42.81 96 SER A O 1
ATOM 802 N N . SER A 1 97 ? 51.746 14.113 -20.675 1.00 44.59 97 SER A N 1
ATOM 803 C CA . SER A 1 97 ? 52.328 12.985 -19.949 1.00 44.59 97 SER A CA 1
ATOM 804 C C . SER A 1 97 ? 53.268 13.423 -18.805 1.00 44.59 97 SER A C 1
ATOM 806 O O . SER A 1 97 ? 53.967 12.576 -18.244 1.00 44.59 97 SER A O 1
ATOM 808 N N . GLU A 1 98 ? 53.330 14.700 -18.414 1.00 45.06 98 GLU A N 1
ATOM 809 C CA . GLU A 1 98 ? 54.366 15.157 -17.467 1.00 45.06 98 GLU A CA 1
ATOM 810 C C . GLU A 1 98 ? 53.903 15.384 -16.018 1.00 45.06 98 GLU A C 1
ATOM 812 O O . GLU A 1 98 ? 54.723 15.297 -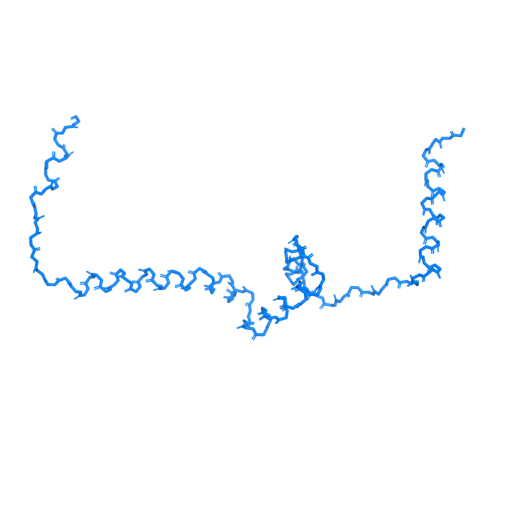15.099 1.00 45.06 98 GLU A O 1
ATOM 817 N N . ASP A 1 99 ? 52.605 15.552 -15.749 1.00 42.03 99 ASP A N 1
ATOM 818 C CA . ASP A 1 99 ? 52.168 15.972 -14.406 1.00 42.03 99 ASP A CA 1
ATOM 819 C C . ASP A 1 99 ? 52.019 14.842 -13.376 1.00 42.03 99 ASP A C 1
ATOM 821 O O . ASP A 1 99 ? 52.076 15.084 -12.165 1.00 42.03 99 ASP A O 1
ATOM 825 N N . ASN A 1 100 ? 51.933 13.579 -13.805 1.00 37.22 100 ASN A N 1
ATOM 826 C CA . ASN A 1 100 ? 51.743 12.462 -12.870 1.00 37.22 100 ASN A CA 1
ATOM 827 C C . ASN A 1 100 ? 53.043 11.898 -12.267 1.00 37.22 100 ASN A C 1
ATOM 829 O O . ASN A 1 100 ? 52.991 11.117 -11.318 1.00 37.22 100 ASN A O 1
ATOM 833 N N . LYS A 1 101 ? 54.225 12.343 -12.724 1.00 42.59 101 LYS A N 1
ATOM 834 C CA . LYS A 1 101 ? 55.508 11.978 -12.086 1.00 42.59 101 LYS A CA 1
ATOM 835 C C . LYS A 1 101 ? 55.870 12.860 -10.884 1.00 42.59 101 LYS A C 1
ATOM 837 O O . LYS A 1 101 ? 56.736 12.479 -10.098 1.00 42.59 101 LYS A O 1
ATOM 842 N N . ARG A 1 102 ? 55.200 14.004 -10.671 1.00 42.84 102 ARG A N 1
ATOM 843 C CA . ARG A 1 102 ? 55.530 14.929 -9.564 1.00 42.84 102 ARG A CA 1
ATOM 844 C C . ARG A 1 102 ? 54.780 14.665 -8.254 1.00 42.84 102 ARG A C 1
ATOM 846 O O . ARG A 1 102 ? 55.238 15.123 -7.211 1.00 42.84 102 ARG A O 1
ATOM 853 N N . LYS A 1 103 ? 53.691 13.883 -8.253 1.00 41.56 103 LYS A N 1
ATOM 854 C CA . LYS A 1 103 ? 52.921 13.577 -7.026 1.00 41.56 103 LYS A CA 1
ATOM 855 C C . LYS A 1 103 ? 53.297 12.275 -6.308 1.00 41.56 103 LYS A C 1
ATOM 857 O O . LYS A 1 103 ? 52.862 12.091 -5.177 1.00 41.56 103 LYS A O 1
ATOM 862 N N . GLN A 1 104 ? 54.151 11.422 -6.881 1.00 45.97 104 GLN A N 1
ATOM 863 C CA . GLN A 1 104 ? 54.620 10.195 -6.210 1.00 45.97 104 GLN A CA 1
ATOM 864 C C . GLN A 1 104 ? 56.009 10.293 -5.551 1.00 45.97 104 GLN A C 1
ATOM 866 O O . GLN A 1 104 ? 56.443 9.332 -4.931 1.00 45.97 104 GLN A O 1
ATOM 871 N N . LYS A 1 105 ? 56.693 11.449 -5.597 1.00 43.50 105 LYS A N 1
ATOM 872 C CA . LYS A 1 105 ? 58.009 11.650 -4.942 1.00 43.50 105 LYS A CA 1
ATOM 873 C C . LYS A 1 105 ? 57.964 12.544 -3.691 1.00 43.50 105 LYS A C 1
ATOM 875 O O . LYS A 1 105 ? 58.950 13.189 -3.346 1.00 43.50 105 LYS A O 1
ATOM 880 N N . ARG A 1 106 ? 56.805 12.622 -3.030 1.00 45.09 106 ARG A N 1
ATOM 881 C CA . ARG A 1 106 ? 56.627 13.271 -1.718 1.00 45.09 106 ARG A CA 1
ATOM 882 C C . ARG A 1 106 ? 55.751 12.404 -0.810 1.00 45.09 106 ARG A C 1
ATOM 884 O O . ARG A 1 106 ? 54.626 12.771 -0.483 1.00 45.09 106 ARG A O 1
ATOM 891 N N . ARG A 1 107 ? 56.276 11.237 -0.457 1.00 42.56 107 ARG A N 1
ATOM 892 C CA . ARG A 1 107 ? 55.986 10.500 0.773 1.00 42.56 107 ARG A CA 1
ATOM 893 C C . ARG A 1 107 ? 57.304 9.959 1.295 1.00 42.56 107 ARG A C 1
ATOM 895 O O . ARG A 1 107 ? 58.140 9.609 0.432 1.00 42.56 107 ARG A O 1
#

pLDDT: mean 75.04, std 19.9, range [37.22, 97.56]